Protein AF-A0A7V6DC55-F1 (afdb_monomer_lite)

pLDDT: mean 90.86, std 8.61, range [52.06, 98.5]

Radius of gyration: 14.57 Å; chains: 1; bounding box: 33×30×37 Å

Foldseek 3Di:
DAAEDEAEEQAKPVDPDCVRLVVVLVQLVCVLVVNHDDQAYEHEADDPPDPIGGPVVSVVVSCVVSVHDHYYDYAAPDDAPDPPRCPPVGDPVRND

Sequence (96 aa):
MPVPLIHATDLFRPHNDPDDHFDLAVAYALALQGRLELKGIVIDRPPPQFDSDPDLAAVAQLNHVTGLTVPAVVGSPQPMRHPDDTQASASPSDRA

Secondary structure (DSSP, 8-state):
-PEEEEEEE--EES-S-SHHHHHHHHHHHHHHTTSEEEEEEEEPPPPTT---EE-HHHHHHHHHHHT----EEE--SS--SSTT---TTS-GGG--

Structure (mmCIF, N/CA/C/O backbone):
data_AF-A0A7V6DC55-F1
#
_entry.id   AF-A0A7V6DC55-F1
#
loop_
_atom_site.group_PDB
_atom_site.id
_atom_site.type_symbol
_atom_site.label_atom_id
_atom_site.label_alt_id
_atom_site.label_comp_id
_atom_site.label_asym_id
_atom_site.label_entity_id
_atom_site.label_seq_id
_atom_site.pdbx_PDB_ins_code
_atom_site.Cartn_x
_atom_site.Cartn_y
_atom_site.Cartn_z
_atom_site.occupancy
_atom_site.B_iso_or_equiv
_atom_site.auth_seq_id
_atom_site.auth_comp_id
_atom_site.auth_asym_id
_atom_site.auth_atom_id
_atom_site.pdbx_PDB_model_num
ATOM 1 N N . MET A 1 1 ? -7.288 15.820 15.895 1.00 80.19 1 MET A N 1
ATOM 2 C CA . MET A 1 1 ? -7.614 15.450 14.503 1.00 80.19 1 MET A CA 1
ATOM 3 C C . MET A 1 1 ? -6.624 14.374 14.089 1.00 80.19 1 MET A C 1
ATOM 5 O O . MET A 1 1 ? -5.460 14.542 14.447 1.00 80.19 1 MET A O 1
ATOM 9 N N . PRO A 1 2 ? -7.062 13.270 13.462 1.00 91.50 2 PRO A N 1
ATOM 10 C CA . PRO A 1 2 ? -6.153 12.230 12.979 1.00 91.50 2 PRO A CA 1
ATOM 11 C C . PRO A 1 2 ? -5.165 12.804 11.959 1.00 91.50 2 PRO A C 1
ATOM 13 O O . PRO A 1 2 ? -5.497 13.740 11.230 1.00 91.50 2 PRO A O 1
ATOM 16 N N . VAL A 1 3 ? -3.944 12.272 11.940 1.00 96.06 3 VAL A N 1
ATOM 17 C CA . VAL A 1 3 ? -2.898 12.718 11.009 1.00 96.06 3 VAL A CA 1
ATOM 18 C C . VAL A 1 3 ? -3.108 12.020 9.659 1.00 96.06 3 VAL A C 1
ATOM 20 O O . VAL A 1 3 ? -3.195 10.789 9.648 1.00 96.06 3 VAL A O 1
ATOM 23 N N . PRO A 1 4 ? -3.203 12.753 8.533 1.00 97.81 4 PRO A N 1
ATOM 24 C CA . PRO A 1 4 ? -3.302 12.135 7.217 1.00 97.81 4 PRO A CA 1
ATOM 25 C C . PRO A 1 4 ? -1.980 11.459 6.843 1.00 97.81 4 PRO A C 1
ATOM 27 O O . PRO A 1 4 ? -0.913 12.049 7.007 1.00 97.81 4 PRO A O 1
ATOM 30 N N . LEU A 1 5 ? -2.059 10.236 6.321 1.00 97.69 5 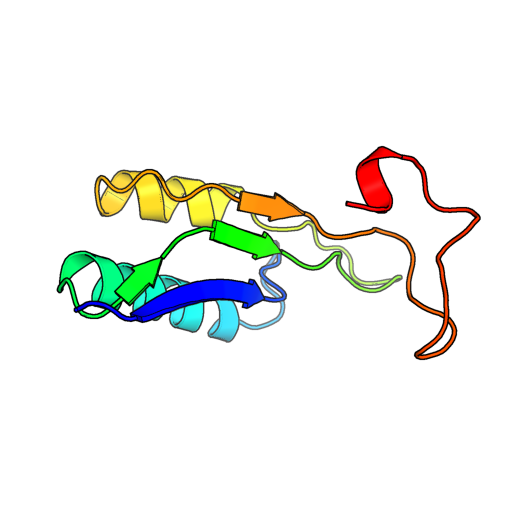LEU A N 1
ATOM 31 C CA . LEU A 1 5 ? -0.898 9.450 5.905 1.00 97.69 5 LEU A CA 1
ATOM 32 C C . LEU A 1 5 ? -1.111 8.867 4.506 1.00 97.69 5 LEU A C 1
ATOM 34 O O . LEU A 1 5 ? -2.134 8.236 4.245 1.00 97.69 5 LEU A O 1
ATOM 38 N N . ILE A 1 6 ? -0.115 9.036 3.640 1.00 98.06 6 ILE A N 1
ATOM 39 C CA . ILE A 1 6 ? 0.116 8.162 2.487 1.00 98.06 6 ILE A CA 1
ATOM 40 C C . ILE A 1 6 ? 1.302 7.280 2.866 1.00 98.06 6 ILE A C 1
ATOM 42 O O . ILE A 1 6 ? 2.352 7.802 3.238 1.00 98.06 6 ILE A O 1
ATOM 46 N N . HIS A 1 7 ? 1.118 5.966 2.829 1.00 97.75 7 HIS A N 1
ATOM 47 C CA . HIS A 1 7 ? 2.155 5.012 3.204 1.00 97.75 7 HIS A CA 1
ATOM 48 C C . HIS A 1 7 ? 2.837 4.478 1.942 1.00 97.75 7 HIS A C 1
ATOM 50 O O . HIS A 1 7 ? 2.196 3.805 1.139 1.00 97.75 7 HIS A O 1
ATOM 56 N N . ALA A 1 8 ? 4.105 4.831 1.749 1.00 96.62 8 ALA A N 1
ATOM 57 C CA . ALA A 1 8 ? 4.949 4.258 0.706 1.00 96.62 8 ALA A CA 1
ATOM 58 C C . ALA A 1 8 ? 5.749 3.087 1.297 1.00 96.62 8 ALA A C 1
ATOM 60 O O . ALA A 1 8 ? 6.245 3.226 2.416 1.00 96.62 8 ALA A O 1
ATOM 61 N N . THR A 1 9 ? 5.814 1.958 0.592 1.00 95.12 9 THR A N 1
ATOM 62 C CA . THR A 1 9 ? 6.401 0.695 1.083 1.00 95.12 9 THR A CA 1
ATOM 63 C C . THR A 1 9 ? 6.807 -0.213 -0.082 1.00 95.12 9 THR A C 1
ATOM 65 O O . THR A 1 9 ? 6.175 -0.199 -1.143 1.00 95.12 9 THR A O 1
ATOM 68 N N . ASP A 1 10 ? 7.824 -1.042 0.115 1.00 92.50 10 ASP A N 1
ATOM 69 C CA . ASP A 1 10 ? 8.310 -2.092 -0.782 1.00 92.50 10 ASP A CA 1
ATOM 70 C C . ASP A 1 10 ? 7.634 -3.452 -0.525 1.00 92.50 10 ASP A C 1
ATOM 72 O O . ASP A 1 10 ? 8.230 -4.524 -0.474 1.00 92.50 10 ASP A O 1
ATOM 76 N N . LEU A 1 11 ? 6.303 -3.414 -0.457 1.00 94.06 11 LEU A N 1
ATOM 77 C CA . LEU A 1 11 ? 5.459 -4.575 -0.199 1.00 94.06 11 LEU A CA 1
ATOM 78 C C . LEU A 1 11 ? 5.463 -5.589 -1.364 1.00 94.06 11 LEU A C 1
ATOM 80 O O . LEU A 1 11 ? 4.726 -5.427 -2.343 1.00 94.06 11 LEU A O 1
ATOM 84 N N . PHE A 1 12 ? 6.236 -6.675 -1.249 1.00 93.00 12 PHE A N 1
ATOM 85 C CA . PHE A 1 12 ? 6.452 -7.643 -2.340 1.00 93.00 12 PHE A CA 1
ATOM 86 C C . PHE A 1 12 ? 5.897 -9.059 -2.101 1.00 93.00 12 PHE A C 1
ATOM 88 O O . PHE A 1 12 ? 5.692 -9.510 -0.968 1.00 93.00 12 PHE A O 1
ATOM 95 N N . ARG A 1 13 ? 5.678 -9.793 -3.204 1.00 90.25 13 ARG A N 1
ATOM 96 C CA . ARG A 1 13 ? 5.291 -11.211 -3.248 1.00 90.25 13 ARG A CA 1
ATOM 97 C C . ARG A 1 13 ? 6.083 -11.992 -4.318 1.00 90.25 13 ARG A C 1
ATOM 99 O O . ARG A 1 13 ? 6.022 -11.598 -5.474 1.00 90.25 13 ARG A O 1
ATOM 106 N N . PRO A 1 14 ? 6.715 -13.140 -3.999 1.00 89.62 14 PRO A N 1
ATOM 107 C CA . PRO A 1 14 ? 6.909 -13.666 -2.650 1.00 89.62 14 PRO A CA 1
ATOM 108 C C . PRO A 1 14 ? 7.651 -12.652 -1.773 1.00 89.62 14 PRO A C 1
ATOM 110 O O . PRO A 1 14 ? 8.391 -11.810 -2.282 1.00 89.62 14 PRO A O 1
ATOM 113 N N . HIS A 1 15 ? 7.374 -12.708 -0.469 1.00 84.75 15 HIS A N 1
ATOM 114 C CA . HIS A 1 15 ? 7.972 -11.800 0.507 1.00 84.75 15 HIS A CA 1
ATOM 115 C C . HIS A 1 15 ? 9.492 -11.971 0.489 1.00 84.75 15 HIS A C 1
ATOM 117 O O . HIS A 1 15 ? 9.977 -13.107 0.505 1.00 84.75 15 HIS A O 1
ATOM 123 N N . ASN A 1 16 ? 10.219 -10.858 0.435 1.00 78.12 16 ASN A N 1
ATOM 124 C CA . ASN A 1 16 ? 11.670 -10.858 0.577 1.00 78.12 16 ASN A CA 1
ATOM 125 C C . ASN A 1 16 ? 12.021 -10.937 2.071 1.00 78.12 16 ASN A C 1
ATOM 127 O O . ASN A 1 16 ? 12.552 -11.940 2.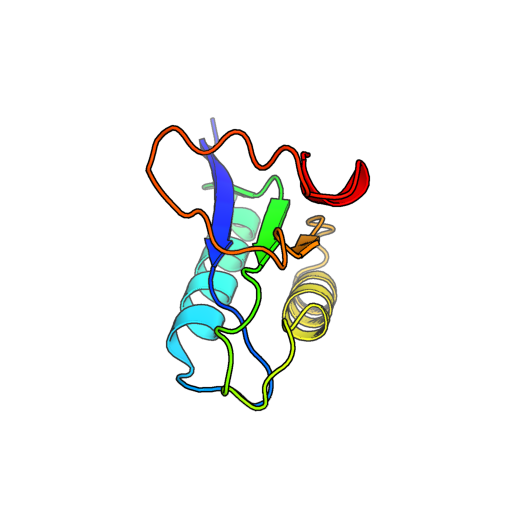550 1.00 78.12 16 ASN A O 1
ATOM 131 N N . ASP A 1 17 ? 11.584 -9.927 2.811 1.00 84.56 17 ASP A N 1
ATOM 132 C CA . ASP A 1 17 ? 11.401 -9.875 4.254 1.00 84.56 17 ASP A CA 1
ATOM 133 C C . ASP A 1 17 ? 9.920 -9.574 4.570 1.00 84.56 17 ASP A C 1
ATOM 135 O O . ASP A 1 17 ? 9.132 -9.220 3.690 1.00 84.56 17 ASP A O 1
ATOM 139 N N . PRO A 1 18 ? 9.475 -9.867 5.802 1.00 86.50 18 PRO A N 1
ATOM 140 C CA . PRO A 1 18 ? 8.081 -9.675 6.187 1.00 86.50 18 PRO A CA 1
ATOM 141 C C . PRO A 1 18 ? 7.800 -8.328 6.875 1.00 86.50 18 PRO A C 1
ATOM 143 O O . PRO A 1 18 ? 6.670 -8.124 7.318 1.00 86.50 18 PRO A O 1
ATOM 146 N N . ASP A 1 19 ? 8.794 -7.461 7.081 1.00 92.88 19 ASP A N 1
ATOM 147 C CA . ASP A 1 19 ? 8.671 -6.239 7.892 1.00 92.88 19 ASP A CA 1
ATOM 148 C C . ASP A 1 19 ? 7.693 -5.223 7.298 1.00 92.88 19 ASP A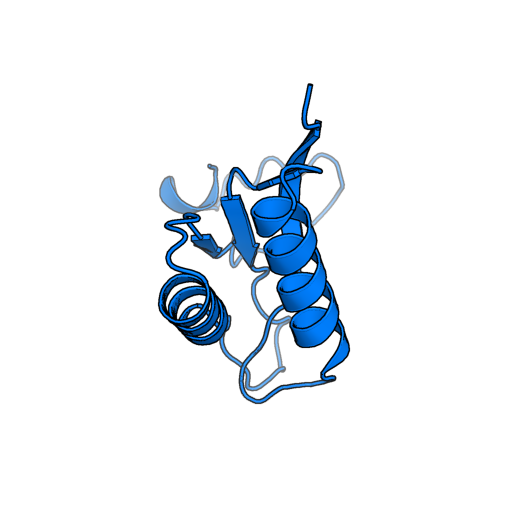 C 1
ATOM 150 O O . ASP A 1 19 ? 6.820 -4.755 8.032 1.00 92.88 19 ASP A O 1
ATOM 154 N N . ASP A 1 20 ? 7.703 -5.005 5.984 1.00 94.06 20 ASP A N 1
ATOM 155 C CA . ASP A 1 20 ? 6.714 -4.151 5.309 1.00 94.06 20 ASP A CA 1
ATOM 156 C C . ASP A 1 20 ? 5.264 -4.613 5.520 1.00 94.06 20 ASP A C 1
ATOM 158 O O . ASP A 1 20 ? 4.345 -3.804 5.681 1.00 94.06 20 ASP A O 1
ATOM 162 N N . HIS A 1 21 ? 5.021 -5.928 5.583 1.00 94.31 21 HIS A N 1
ATOM 163 C CA . HIS A 1 21 ? 3.684 -6.460 5.875 1.00 94.31 21 HIS A CA 1
ATOM 164 C C . HIS A 1 21 ? 3.255 -6.153 7.311 1.00 94.31 21 HIS A C 1
ATOM 166 O O . HIS A 1 21 ? 2.064 -5.929 7.563 1.00 94.31 21 HIS A O 1
ATOM 172 N N . PHE A 1 22 ? 4.199 -6.125 8.254 1.00 95.69 22 PHE A N 1
ATOM 173 C CA . PHE A 1 22 ? 3.926 -5.712 9.629 1.00 95.69 22 PHE A CA 1
ATOM 174 C C . PHE A 1 22 ? 3.695 -4.203 9.729 1.00 95.69 22 PHE A C 1
ATOM 176 O O . PHE A 1 22 ? 2.728 -3.793 10.379 1.00 95.69 22 PHE A O 1
ATOM 183 N N . ASP A 1 23 ? 4.500 -3.387 9.052 1.00 96.69 23 ASP A N 1
ATOM 184 C CA . ASP A 1 23 ? 4.341 -1.930 9.020 1.00 96.69 23 ASP A CA 1
ATOM 185 C C . ASP A 1 23 ? 2.995 -1.528 8.408 1.00 96.69 23 ASP A C 1
ATOM 187 O O . ASP A 1 23 ? 2.248 -0.725 8.987 1.00 96.69 23 ASP A O 1
ATOM 191 N N . LEU A 1 24 ? 2.600 -2.188 7.317 1.00 97.44 24 LEU A N 1
ATOM 192 C CA . LEU A 1 24 ? 1.286 -2.025 6.710 1.00 97.44 24 LEU A CA 1
ATOM 193 C C . LEU A 1 24 ? 0.162 -2.384 7.695 1.00 97.44 24 LEU A C 1
ATOM 195 O O . LEU A 1 24 ? -0.795 -1.621 7.855 1.00 97.44 24 LEU A O 1
ATOM 199 N N . ALA A 1 25 ? 0.266 -3.516 8.395 1.00 97.69 25 ALA A N 1
ATOM 200 C CA . ALA A 1 25 ? -0.730 -3.919 9.389 1.00 97.69 25 ALA A CA 1
ATOM 201 C C . ALA A 1 25 ? -0.846 -2.901 10.540 1.00 97.69 25 ALA A C 1
ATOM 203 O O . ALA A 1 25 ? -1.955 -2.603 10.999 1.00 97.69 25 ALA A O 1
ATOM 204 N N . VAL A 1 26 ? 0.274 -2.316 10.977 1.00 97.94 26 VAL A N 1
ATOM 205 C CA . VAL A 1 26 ? 0.298 -1.254 11.993 1.00 97.94 26 VAL A CA 1
ATOM 206 C C . VAL A 1 26 ? -0.388 0.013 11.481 1.00 97.94 26 VAL A C 1
ATOM 208 O O . VAL A 1 26 ? -1.208 0.586 12.205 1.00 97.94 26 VAL A O 1
ATOM 211 N N . ALA A 1 27 ? -0.133 0.432 10.239 1.00 98.25 27 ALA A N 1
ATOM 212 C CA . ALA A 1 27 ? -0.802 1.586 9.638 1.00 98.25 27 ALA A CA 1
ATOM 213 C C . ALA A 1 27 ? -2.334 1.414 9.624 1.00 98.25 27 ALA A C 1
ATOM 215 O O . ALA A 1 27 ? -3.065 2.322 10.036 1.00 98.25 27 ALA A O 1
ATOM 216 N N . TYR A 1 28 ? -2.826 0.229 9.247 1.00 98.50 28 TYR A N 1
ATOM 217 C CA . TYR A 1 28 ? -4.252 -0.115 9.319 1.00 98.50 28 TYR A CA 1
ATOM 218 C C . TYR A 1 28 ? -4.793 -0.106 10.754 1.00 98.50 28 TYR A C 1
ATOM 220 O O . TYR A 1 28 ? -5.872 0.436 11.005 1.00 98.50 28 TYR A O 1
ATOM 228 N N . ALA A 1 29 ? -4.057 -0.665 11.717 1.00 98.25 29 ALA A N 1
ATOM 229 C CA . ALA A 1 29 ? -4.475 -0.688 13.118 1.00 98.25 29 ALA A CA 1
ATOM 230 C C . ALA A 1 29 ? -4.603 0.729 13.703 1.00 98.25 29 ALA A C 1
ATOM 232 O O . ALA A 1 29 ? -5.574 1.040 14.396 1.00 98.25 29 ALA A O 1
ATOM 233 N N . LEU A 1 30 ? -3.658 1.617 13.390 1.00 98.12 30 LEU A N 1
ATOM 234 C CA . LEU A 1 30 ? -3.708 3.019 13.804 1.00 98.12 30 LEU A CA 1
ATOM 235 C C . LEU A 1 30 ? -4.861 3.779 13.132 1.00 98.12 30 LEU A C 1
ATOM 237 O O . LEU A 1 30 ? -5.474 4.639 13.774 1.00 98.12 30 LEU A O 1
ATOM 241 N N . ALA A 1 31 ? -5.187 3.453 11.878 1.00 98.06 31 ALA A N 1
ATOM 242 C CA . ALA A 1 31 ? -6.353 3.999 11.187 1.00 98.06 31 ALA A CA 1
ATOM 243 C C . ALA A 1 31 ? -7.669 3.549 11.843 1.00 98.06 31 ALA A C 1
ATOM 245 O O . ALA A 1 31 ? -8.520 4.384 12.147 1.00 98.06 31 ALA A O 1
ATOM 246 N N . LEU A 1 32 ? -7.805 2.258 12.170 1.00 97.25 32 LEU A N 1
ATOM 247 C CA . LEU A 1 32 ? -8.959 1.723 12.908 1.00 97.25 32 LEU A CA 1
ATOM 248 C C . LEU A 1 32 ? -9.150 2.385 14.277 1.00 97.25 32 LEU A C 1
ATOM 250 O O . LEU A 1 32 ? -10.275 2.592 14.724 1.00 97.25 32 LEU A O 1
ATOM 254 N N . GLN A 1 33 ? -8.053 2.741 14.944 1.00 96.38 33 GLN A N 1
ATOM 255 C CA . GLN A 1 33 ? -8.080 3.454 16.221 1.00 96.38 33 GLN A CA 1
ATOM 256 C C . GLN A 1 33 ? -8.366 4.959 16.081 1.00 96.38 33 GLN A C 1
ATOM 258 O O . GLN A 1 33 ? -8.357 5.672 17.085 1.00 96.38 33 GLN A O 1
ATOM 263 N N . GLY A 1 34 ? -8.568 5.470 14.862 1.00 96.31 34 GLY A N 1
ATOM 264 C CA . GLY A 1 34 ? -8.778 6.895 14.598 1.00 96.31 34 GLY A CA 1
ATOM 265 C C . GLY A 1 34 ? -7.557 7.765 14.915 1.00 96.31 34 GLY A C 1
ATOM 266 O O . GLY A 1 34 ? -7.700 8.968 15.137 1.00 96.31 34 GLY A O 1
ATOM 267 N N . ARG A 1 35 ? -6.357 7.170 14.980 1.00 97.50 35 ARG A N 1
ATOM 268 C CA . ARG A 1 35 ? -5.092 7.889 15.214 1.00 97.50 35 ARG A CA 1
ATOM 269 C C . ARG A 1 35 ? -4.510 8.429 13.912 1.00 97.50 35 ARG A C 1
ATOM 271 O O . ARG A 1 35 ? -3.944 9.521 13.903 1.00 97.50 35 ARG A O 1
ATOM 278 N N . LEU A 1 36 ? -4.691 7.679 12.829 1.00 97.50 36 LEU A N 1
ATOM 279 C CA . LEU A 1 36 ? -4.311 8.066 11.477 1.00 97.50 36 LEU A CA 1
ATOM 280 C C . LEU A 1 36 ? -5.534 8.145 10.575 1.00 97.50 36 LEU A C 1
ATOM 282 O O . LEU A 1 36 ? -6.516 7.431 10.761 1.00 97.50 36 LEU A O 1
ATOM 286 N N . GLU A 1 37 ? -5.433 8.990 9.563 1.00 97.75 37 GLU A N 1
ATOM 287 C CA . GLU A 1 37 ? -6.296 8.936 8.398 1.00 97.75 37 GLU A CA 1
ATOM 288 C C . GLU A 1 37 ? -5.466 8.385 7.234 1.00 97.75 37 GLU A C 1
ATOM 290 O O . GLU A 1 37 ? -4.778 9.129 6.536 1.00 97.75 37 GLU A O 1
ATOM 295 N N . LEU A 1 38 ? -5.473 7.059 7.072 1.00 98.25 38 LEU A N 1
ATOM 296 C CA . LEU A 1 38 ? -4.710 6.381 6.025 1.00 98.25 38 LEU A CA 1
ATOM 297 C C . LEU A 1 38 ? -5.381 6.622 4.664 1.00 98.25 38 LEU A C 1
ATOM 299 O O . LEU A 1 38 ? -6.404 6.021 4.339 1.00 98.25 38 LEU A O 1
ATOM 303 N N . LYS A 1 39 ? -4.825 7.560 3.895 1.00 98.38 39 LYS A N 1
ATOM 304 C CA . LYS A 1 39 ? -5.393 8.073 2.640 1.00 98.38 39 LYS A CA 1
ATOM 305 C C . LYS A 1 39 ? -5.082 7.207 1.432 1.00 98.38 39 LYS A C 1
ATOM 307 O O . LYS A 1 39 ? -5.830 7.250 0.461 1.00 98.38 39 LYS A O 1
ATOM 312 N N . GLY A 1 40 ? -3.986 6.462 1.475 1.00 98.06 40 GLY A N 1
ATOM 313 C CA . GLY A 1 40 ? -3.570 5.611 0.376 1.00 98.06 40 GLY A CA 1
ATOM 314 C C . GLY A 1 40 ? -2.243 4.926 0.647 1.00 98.06 40 GLY A C 1
ATOM 315 O O . GLY A 1 40 ? -1.515 5.295 1.572 1.00 98.06 40 GLY A O 1
ATOM 316 N N . ILE A 1 41 ? -1.957 3.926 -0.176 1.00 98.38 41 ILE A N 1
ATOM 317 C CA . ILE A 1 41 ? -0.720 3.151 -0.152 1.00 98.38 41 ILE A CA 1
ATOM 318 C C . ILE A 1 41 ? -0.067 3.235 -1.532 1.00 98.38 41 ILE A C 1
ATOM 320 O O . ILE A 1 41 ? -0.739 3.081 -2.554 1.00 98.38 41 ILE A O 1
ATOM 324 N N . VAL A 1 42 ? 1.237 3.480 -1.561 1.00 96.69 42 VAL A N 1
ATOM 325 C CA . VAL A 1 42 ? 2.055 3.425 -2.774 1.00 96.69 42 VAL A CA 1
ATOM 326 C C . VAL A 1 42 ? 3.021 2.264 -2.600 1.00 96.69 42 VAL A C 1
ATOM 328 O O . VAL A 1 42 ? 3.812 2.267 -1.664 1.00 96.69 42 VAL A O 1
ATOM 331 N N . ILE A 1 43 ? 2.911 1.257 -3.460 1.00 95.50 43 ILE A N 1
ATOM 332 C CA . ILE A 1 43 ? 3.794 0.093 -3.433 1.00 95.50 43 ILE A CA 1
ATOM 333 C C . ILE A 1 43 ? 4.894 0.306 -4.462 1.00 95.50 43 ILE A C 1
ATOM 335 O O . ILE A 1 43 ? 4.589 0.504 -5.642 1.00 95.50 43 ILE A O 1
ATOM 339 N N . ASP A 1 44 ? 6.150 0.244 -4.045 1.00 91.19 44 ASP A N 1
ATOM 340 C CA . ASP A 1 44 ? 7.273 0.357 -4.967 1.00 91.19 44 ASP A CA 1
ATOM 341 C C . ASP A 1 44 ? 7.296 -0.805 -5.966 1.00 91.19 44 ASP A C 1
ATOM 343 O O . ASP A 1 44 ? 6.700 -1.868 -5.764 1.00 91.19 44 ASP A O 1
ATOM 347 N N . ARG A 1 45 ? 7.967 -0.607 -7.103 1.00 88.94 45 ARG A N 1
ATOM 348 C CA . ARG A 1 45 ? 8.243 -1.733 -7.991 1.00 88.94 45 ARG A CA 1
ATOM 349 C C . ARG A 1 45 ? 9.495 -2.466 -7.498 1.00 88.94 45 ARG A C 1
ATOM 351 O O . ARG A 1 45 ? 10.501 -1.799 -7.259 1.00 88.94 45 ARG A O 1
ATOM 358 N N . PRO A 1 46 ? 9.477 -3.811 -7.439 1.00 87.62 46 PRO A N 1
ATOM 359 C CA . PRO A 1 46 ? 10.665 -4.601 -7.165 1.00 87.62 46 PRO A CA 1
ATOM 360 C C . PRO A 1 46 ? 11.854 -4.183 -8.036 1.00 87.62 46 PRO A C 1
ATOM 362 O O . PRO A 1 46 ? 11.683 -3.930 -9.239 1.00 87.62 46 PRO A O 1
ATOM 365 N N . PRO A 1 47 ? 13.065 -4.115 -7.460 1.00 82.81 47 PRO A N 1
ATOM 366 C CA . PRO A 1 47 ? 14.256 -3.794 -8.221 1.00 82.81 47 PRO A CA 1
ATOM 367 C C . PRO A 1 47 ? 14.511 -4.854 -9.305 1.00 82.81 47 PRO A C 1
ATOM 369 O O . PRO A 1 47 ? 14.131 -6.020 -9.155 1.00 82.81 47 PRO A O 1
ATOM 372 N N . PRO A 1 48 ? 15.185 -4.488 -10.412 1.00 78.00 48 PRO A N 1
ATOM 373 C CA . PRO A 1 48 ? 15.546 -5.450 -11.444 1.00 78.00 48 PRO A CA 1
ATOM 374 C C . PRO A 1 48 ? 16.287 -6.645 -10.833 1.00 78.00 48 PRO A C 1
ATOM 376 O O . PRO A 1 48 ? 17.193 -6.441 -10.032 1.00 78.00 48 PRO A O 1
ATOM 379 N N . GLN A 1 49 ? 15.952 -7.864 -11.272 1.00 79.81 49 GLN A N 1
ATOM 380 C CA . GLN A 1 49 ? 16.523 -9.147 -10.808 1.00 79.81 49 GLN A CA 1
ATOM 381 C C . GLN A 1 49 ? 15.927 -9.710 -9.508 1.00 79.81 49 GLN A C 1
ATOM 383 O O . GLN A 1 49 ? 16.300 -10.818 -9.126 1.00 79.81 49 GLN A O 1
ATOM 388 N N . PHE A 1 50 ? 14.975 -9.022 -8.873 1.00 80.44 50 PHE A N 1
ATOM 389 C CA . PHE A 1 50 ? 14.101 -9.643 -7.878 1.00 80.44 50 PHE A CA 1
ATOM 390 C C . PHE A 1 50 ? 12.901 -10.289 -8.575 1.00 80.44 50 PHE A C 1
ATOM 392 O O . PHE A 1 50 ? 12.162 -9.620 -9.296 1.00 80.44 50 PHE A O 1
ATOM 399 N N . ASP A 1 51 ? 12.726 -11.596 -8.374 1.00 82.50 51 ASP A N 1
ATOM 400 C CA . ASP A 1 51 ? 11.588 -12.368 -8.892 1.00 82.50 51 ASP A CA 1
ATOM 401 C C . ASP A 1 51 ? 10.381 -12.218 -7.956 1.00 82.50 51 ASP A C 1
ATOM 403 O O . ASP A 1 51 ? 9.945 -13.164 -7.298 1.00 82.50 51 ASP A O 1
ATOM 407 N N . SER A 1 52 ? 9.905 -10.978 -7.841 1.00 87.12 52 SER A N 1
ATOM 408 C CA . SER A 1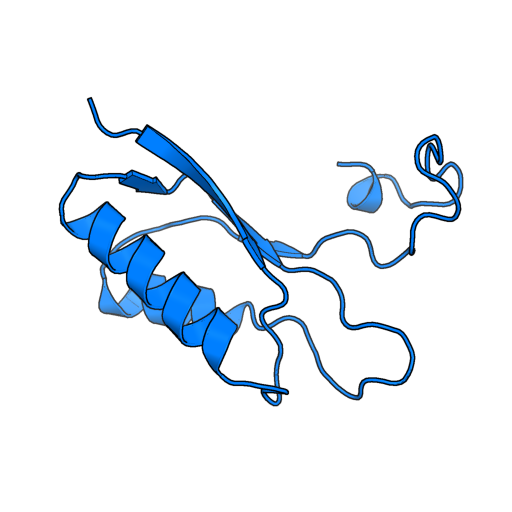 52 ? 8.767 -10.604 -7.009 1.00 87.12 52 SER A CA 1
ATOM 409 C C . SER A 1 52 ? 7.843 -9.645 -7.754 1.00 87.12 52 SER A C 1
ATOM 411 O O . SER A 1 52 ? 8.261 -8.918 -8.655 1.00 87.12 52 SER A O 1
ATOM 413 N N . ASP A 1 53 ? 6.588 -9.614 -7.324 1.00 91.12 53 ASP A N 1
ATOM 414 C CA . ASP A 1 53 ? 5.547 -8.691 -7.753 1.00 91.12 53 ASP A CA 1
ATOM 415 C C . ASP A 1 53 ? 5.130 -7.775 -6.585 1.00 91.12 53 ASP A C 1
ATOM 417 O O . ASP A 1 53 ? 5.133 -8.214 -5.432 1.00 91.12 53 ASP A O 1
ATOM 421 N N . PRO A 1 54 ? 4.711 -6.525 -6.847 1.00 93.56 54 PRO A N 1
ATOM 422 C CA . PRO A 1 54 ? 4.031 -5.687 -5.857 1.00 93.56 54 PRO A CA 1
ATOM 423 C C . PRO A 1 54 ? 2.786 -6.382 -5.276 1.00 93.56 54 PRO A C 1
ATOM 425 O O . PRO A 1 54 ? 1.906 -6.829 -6.019 1.00 93.56 54 PRO A O 1
ATOM 428 N N . ASP A 1 55 ? 2.656 -6.439 -3.951 1.00 94.50 55 ASP A N 1
ATOM 429 C CA . ASP A 1 55 ? 1.601 -7.207 -3.280 1.00 94.50 55 ASP A CA 1
ATOM 430 C C . ASP A 1 55 ? 0.326 -6.385 -3.015 1.00 94.50 55 ASP A C 1
ATOM 432 O O . ASP A 1 55 ? -0.087 -6.132 -1.882 1.00 94.50 55 ASP A O 1
ATOM 436 N N . LEU A 1 56 ? -0.380 -6.016 -4.086 1.00 95.12 56 LEU A N 1
ATOM 437 C CA . LEU A 1 56 ? -1.715 -5.403 -3.979 1.00 95.12 56 LEU A CA 1
ATOM 438 C C . LEU A 1 56 ? -2.727 -6.301 -3.240 1.00 95.12 56 LEU A C 1
ATOM 440 O O . LEU A 1 56 ? -3.711 -5.809 -2.681 1.00 95.12 56 LEU A O 1
ATOM 444 N N . ALA A 1 57 ? -2.508 -7.620 -3.231 1.00 95.50 57 ALA A N 1
ATOM 445 C CA . ALA A 1 57 ? -3.401 -8.558 -2.566 1.00 95.50 57 ALA A CA 1
ATOM 446 C C . ALA A 1 57 ? -3.321 -8.434 -1.038 1.00 95.50 57 ALA A C 1
ATOM 448 O O . ALA A 1 57 ? -4.358 -8.530 -0.385 1.00 95.50 57 ALA A O 1
ATOM 449 N N . ALA A 1 58 ? -2.144 -8.166 -0.468 1.00 95.69 58 ALA A N 1
ATOM 450 C CA . ALA A 1 58 ? -1.993 -7.894 0.962 1.00 95.69 58 ALA A CA 1
ATOM 451 C C . ALA A 1 58 ? -2.795 -6.652 1.397 1.00 95.69 58 ALA A C 1
ATOM 453 O O . ALA A 1 58 ? -3.497 -6.687 2.411 1.00 95.69 58 ALA A O 1
ATOM 454 N N . VAL A 1 59 ? -2.806 -5.589 0.582 1.00 97.69 59 VAL A N 1
ATOM 455 C CA . VAL A 1 59 ? -3.671 -4.420 0.821 1.00 97.69 59 VAL A CA 1
ATOM 456 C C . VAL A 1 59 ? -5.150 -4.811 0.773 1.00 97.69 59 VAL A C 1
ATOM 458 O O . VAL A 1 59 ? -5.917 -4.452 1.666 1.00 97.69 59 VAL A O 1
ATOM 461 N N . ALA A 1 60 ? -5.567 -5.571 -0.244 1.00 97.88 60 ALA A N 1
ATOM 462 C CA . ALA A 1 60 ? -6.951 -6.028 -0.366 1.00 97.88 60 ALA A CA 1
ATOM 463 C C . ALA A 1 60 ? -7.386 -6.899 0.828 1.00 97.88 60 ALA A C 1
ATOM 465 O O . ALA A 1 60 ? -8.510 -6.765 1.314 1.00 97.88 60 ALA A O 1
ATOM 466 N N . GLN A 1 61 ? -6.494 -7.754 1.334 1.00 97.38 61 GLN A N 1
ATOM 467 C CA . GLN A 1 61 ? -6.726 -8.573 2.523 1.00 97.38 61 GLN A CA 1
ATOM 468 C C . GLN A 1 61 ? -6.919 -7.714 3.773 1.00 97.38 61 GLN A C 1
ATOM 470 O O . GLN A 1 61 ? -7.867 -7.945 4.521 1.00 97.38 61 GLN A O 1
ATOM 475 N N . LEU A 1 62 ? -6.080 -6.699 3.989 1.00 98.25 62 LEU A N 1
ATOM 476 C CA . LEU A 1 62 ? -6.232 -5.806 5.139 1.00 98.25 62 LEU A CA 1
ATOM 477 C C . LEU A 1 62 ? -7.489 -4.945 5.038 1.00 98.25 62 LEU A C 1
ATOM 479 O O . LEU A 1 62 ? -8.218 -4.844 6.023 1.00 98.25 62 LEU A O 1
ATOM 483 N N . ASN A 1 63 ? -7.816 -4.411 3.859 1.00 98.44 63 ASN A N 1
ATOM 484 C CA . ASN A 1 63 ? -9.107 -3.759 3.617 1.00 98.44 63 ASN A CA 1
ATOM 485 C C . ASN A 1 63 ? -10.275 -4.689 3.986 1.00 98.44 63 ASN A C 1
ATOM 487 O O . ASN A 1 63 ? -11.178 -4.293 4.719 1.00 98.44 63 ASN A O 1
ATOM 491 N N . HIS A 1 64 ? -10.227 -5.954 3.561 1.00 98.38 64 HIS A N 1
ATOM 492 C CA . HIS A 1 64 ? -11.261 -6.936 3.882 1.00 98.38 64 HIS A CA 1
ATOM 493 C C . HIS A 1 64 ? -11.375 -7.224 5.389 1.00 98.38 64 HIS A C 1
ATOM 495 O O . HIS A 1 64 ? -12.477 -7.192 5.931 1.00 98.38 64 HIS A O 1
ATOM 501 N N . VAL A 1 65 ? -10.256 -7.480 6.074 1.00 97.88 65 VAL A N 1
ATOM 502 C CA . VAL A 1 65 ? -10.238 -7.828 7.508 1.00 97.88 65 VAL A CA 1
ATOM 503 C C . VAL A 1 65 ? -10.646 -6.647 8.390 1.00 97.88 65 VAL A C 1
ATOM 505 O O . VAL A 1 65 ? -11.295 -6.836 9.417 1.00 97.88 65 VAL A O 1
ATOM 508 N N . THR A 1 66 ? -10.274 -5.428 8.004 1.00 97.69 66 THR A N 1
ATOM 509 C CA . THR A 1 66 ? -10.529 -4.215 8.797 1.00 97.69 66 THR A CA 1
ATOM 510 C C . THR A 1 66 ? -11.834 -3.509 8.435 1.00 97.69 66 THR A C 1
ATOM 512 O O . THR A 1 66 ? -12.299 -2.662 9.193 1.00 97.69 66 THR A O 1
ATOM 515 N N . GLY A 1 67 ? -12.431 -3.833 7.285 1.00 97.75 67 GLY A N 1
ATOM 516 C CA . GLY A 1 67 ? -13.582 -3.113 6.740 1.00 97.75 67 GLY A CA 1
ATOM 517 C C . GLY A 1 67 ? -13.245 -1.716 6.206 1.00 97.75 67 GLY A C 1
ATOM 518 O O . GLY A 1 67 ? -14.160 -0.945 5.917 1.00 97.75 67 GLY A O 1
ATOM 519 N N . LEU A 1 68 ? -11.959 -1.370 6.086 1.00 97.44 68 LEU A N 1
ATOM 520 C CA . LEU A 1 68 ? -11.512 -0.131 5.452 1.00 97.44 68 LEU A CA 1
ATOM 521 C C . LEU A 1 68 ? -11.466 -0.278 3.923 1.00 97.44 68 LEU A C 1
ATOM 523 O O . LEU A 1 68 ? -11.471 -1.378 3.373 1.00 97.44 68 LEU A O 1
ATOM 527 N N . THR A 1 69 ? -11.418 0.858 3.229 1.00 97.19 69 THR A N 1
ATOM 528 C CA . THR A 1 69 ? -11.319 0.932 1.762 1.00 97.19 69 THR A CA 1
ATOM 529 C C . THR A 1 69 ? -10.183 1.865 1.352 1.00 97.19 69 THR A C 1
ATOM 531 O O . THR A 1 69 ? -10.396 2.875 0.679 1.00 97.19 69 THR A O 1
ATOM 534 N N . VAL A 1 70 ? -8.973 1.568 1.821 1.00 98.25 70 VAL A N 1
ATOM 535 C CA . VAL A 1 70 ? -7.773 2.351 1.515 1.00 98.25 70 VAL A CA 1
ATOM 536 C C . VAL A 1 70 ? -7.344 2.056 0.073 1.00 98.25 70 VAL A C 1
ATOM 538 O O . VAL A 1 70 ? -7.151 0.883 -0.265 1.00 98.25 70 VAL A O 1
ATOM 541 N N . PRO A 1 71 ? -7.201 3.074 -0.795 1.00 97.94 71 PRO A N 1
ATOM 542 C CA . PRO A 1 71 ? -6.731 2.869 -2.160 1.00 97.94 71 PRO A CA 1
ATOM 543 C C . PRO A 1 71 ? -5.238 2.522 -2.179 1.00 97.94 71 PRO A C 1
ATOM 545 O O . PRO A 1 71 ? -4.469 3.009 -1.350 1.00 97.94 71 PRO A O 1
ATOM 548 N N . ALA A 1 72 ? -4.821 1.723 -3.159 1.00 97.38 72 ALA A N 1
ATOM 549 C CA . ALA A 1 72 ? -3.414 1.431 -3.404 1.00 97.38 72 ALA A CA 1
ATOM 550 C C . ALA A 1 72 ? -3.059 1.554 -4.881 1.00 97.38 72 ALA A C 1
ATOM 552 O O . ALA A 1 72 ? -3.877 1.259 -5.756 1.00 97.38 72 ALA A O 1
ATOM 553 N N . VAL A 1 73 ? -1.823 1.971 -5.133 1.00 94.81 73 VAL A N 1
ATOM 554 C CA . VAL A 1 73 ? -1.225 2.066 -6.465 1.00 94.81 73 VAL A CA 1
ATOM 555 C C . VAL A 1 73 ? 0.176 1.472 -6.444 1.00 94.81 73 VAL A C 1
ATOM 557 O O . VAL A 1 73 ? 0.825 1.436 -5.401 1.00 94.81 73 VAL A O 1
ATOM 560 N N . VAL A 1 74 ? 0.638 1.013 -7.603 1.00 92.56 74 VAL A N 1
ATOM 561 C CA . VAL A 1 74 ? 2.030 0.600 -7.802 1.00 92.56 74 VAL A CA 1
ATOM 562 C C . VAL A 1 74 ? 2.792 1.779 -8.398 1.00 92.56 74 VAL A C 1
ATOM 564 O O . VAL A 1 74 ? 2.311 2.391 -9.351 1.00 92.56 74 VAL A O 1
ATOM 567 N N . GLY A 1 75 ? 3.955 2.088 -7.832 1.00 88.06 75 GLY A N 1
ATOM 568 C CA . GLY A 1 75 ? 4.848 3.146 -8.287 1.00 88.06 75 GLY A CA 1
ATOM 569 C C . GLY A 1 75 ? 5.487 2.867 -9.651 1.00 88.06 75 GLY A C 1
ATOM 570 O O . GLY A 1 75 ? 5.320 1.799 -10.254 1.00 88.06 75 GLY A O 1
ATOM 571 N N . SER A 1 76 ? 6.237 3.858 -10.143 1.00 85.88 76 SER A N 1
ATOM 572 C CA . SER A 1 76 ? 6.878 3.799 -11.461 1.00 85.88 76 SER A CA 1
ATOM 573 C C . SER A 1 76 ? 7.795 2.573 -11.586 1.00 85.88 76 SER A C 1
ATOM 575 O O . SER A 1 76 ? 8.598 2.303 -10.691 1.00 85.88 76 SER A O 1
ATOM 577 N N . PRO A 1 77 ? 7.742 1.837 -12.714 1.00 82.31 77 PRO A N 1
ATOM 578 C CA . PRO A 1 77 ? 8.705 0.784 -13.003 1.00 82.31 77 PRO A CA 1
ATOM 579 C C . PRO A 1 77 ? 10.097 1.309 -13.358 1.00 82.31 77 PRO A C 1
ATOM 581 O O . PRO A 1 77 ? 11.033 0.518 -13.487 1.00 82.31 77 PRO A O 1
ATOM 584 N N . GLN A 1 78 ? 10.219 2.609 -13.629 1.00 83.69 78 GLN A N 1
ATOM 585 C CA . GLN A 1 78 ? 11.449 3.211 -14.113 1.00 83.69 78 GLN A CA 1
ATOM 586 C C . GLN A 1 78 ? 12.231 3.778 -12.924 1.00 83.69 78 GLN A C 1
ATOM 588 O O . GLN A 1 78 ? 11.764 4.723 -12.289 1.00 83.69 78 GLN A O 1
ATOM 593 N N . PRO A 1 79 ? 13.425 3.241 -12.618 1.00 81.69 79 PRO A N 1
ATOM 594 C CA . PRO A 1 79 ? 14.257 3.811 -11.574 1.00 81.69 79 PRO A CA 1
ATOM 595 C C . PRO A 1 79 ? 14.690 5.225 -11.968 1.00 81.69 79 PRO A C 1
ATOM 597 O O . PRO A 1 79 ? 15.082 5.476 -13.113 1.00 81.69 79 PRO A O 1
ATOM 600 N N . MET A 1 80 ? 14.657 6.139 -11.000 1.00 85.62 80 MET A N 1
ATOM 601 C CA . MET A 1 80 ? 15.196 7.485 -11.175 1.00 85.62 80 MET A CA 1
ATOM 602 C C . MET A 1 80 ? 16.715 7.424 -11.353 1.00 85.62 80 MET A C 1
ATOM 604 O O . MET A 1 80 ? 17.413 6.724 -10.619 1.00 85.62 80 MET A O 1
ATOM 608 N N . ARG A 1 81 ? 17.251 8.179 -12.315 1.00 86.19 81 ARG A N 1
ATOM 609 C CA . ARG A 1 81 ? 18.699 8.232 -12.591 1.00 86.19 81 ARG A CA 1
ATOM 610 C C . ARG A 1 81 ? 19.446 9.225 -11.699 1.00 86.19 81 ARG A C 1
ATOM 612 O O . ARG A 1 81 ? 20.639 9.057 -11.466 1.00 86.19 81 ARG A O 1
ATOM 619 N N . HIS A 1 82 ? 18.761 10.276 -11.251 1.00 88.38 82 HIS A N 1
ATOM 620 C CA .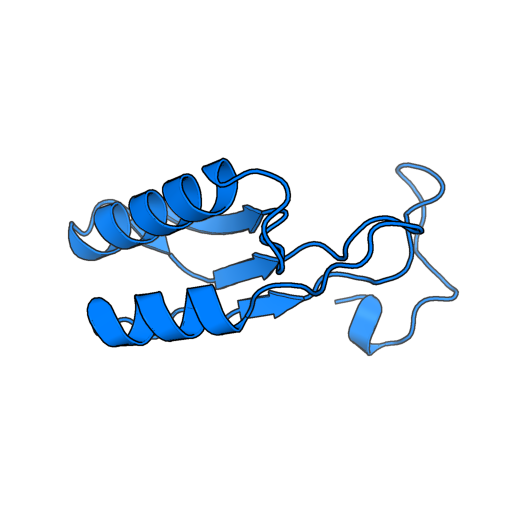 HIS A 1 82 ? 19.264 11.352 -10.390 1.00 88.38 82 HIS A CA 1
ATOM 621 C C . HIS A 1 82 ? 18.074 11.991 -9.643 1.00 88.38 82 HIS A C 1
ATOM 623 O O . HIS A 1 82 ? 16.957 11.907 -10.153 1.00 88.38 82 HIS A O 1
ATOM 629 N N . PRO A 1 83 ? 18.268 12.665 -8.493 1.00 87.88 83 PRO A N 1
ATOM 630 C CA . PRO A 1 83 ? 17.208 13.406 -7.796 1.00 87.88 83 PRO A CA 1
ATOM 631 C C . PRO A 1 83 ? 16.355 14.362 -8.650 1.00 87.88 83 PRO A C 1
ATOM 633 O O . PRO A 1 83 ? 15.188 14.567 -8.342 1.00 87.88 83 PRO A O 1
ATOM 636 N N . ASP A 1 84 ? 16.915 14.909 -9.732 1.00 89.94 84 ASP A N 1
ATOM 637 C CA . ASP A 1 84 ? 16.223 15.836 -10.646 1.00 89.94 84 ASP A CA 1
ATOM 638 C C . ASP A 1 84 ? 15.651 15.139 -11.896 1.00 89.94 84 ASP A C 1
ATOM 640 O O . ASP A 1 84 ? 15.295 15.791 -12.882 1.00 89.94 84 ASP A O 1
ATOM 644 N N . ASP A 1 85 ? 15.618 13.803 -11.913 1.00 88.06 85 ASP A N 1
ATOM 645 C CA . ASP A 1 85 ? 15.110 13.039 -13.047 1.00 88.06 85 ASP A CA 1
ATOM 646 C C . ASP A 1 85 ? 13.599 13.242 -13.204 1.00 88.06 85 ASP A C 1
ATOM 648 O O . ASP A 1 85 ? 12.785 12.738 -12.434 1.00 88.06 85 ASP A O 1
ATOM 652 N N . THR A 1 86 ? 13.227 13.973 -14.253 1.00 85.06 86 THR A N 1
ATOM 653 C CA . THR A 1 86 ? 11.828 14.232 -14.627 1.00 85.06 86 THR A CA 1
ATOM 654 C C . THR A 1 86 ? 11.136 13.026 -15.270 1.00 85.06 86 THR A C 1
ATOM 656 O O . THR A 1 86 ? 9.967 13.124 -15.643 1.00 85.06 86 THR A O 1
ATOM 659 N N . GLN A 1 87 ? 11.850 11.908 -15.453 1.00 83.00 87 GLN A N 1
ATOM 660 C CA . GLN A 1 87 ? 11.370 10.676 -16.077 1.00 83.00 87 GLN A CA 1
ATOM 661 C C . GLN A 1 87 ? 10.667 10.930 -17.424 1.00 83.00 87 GLN A C 1
ATOM 663 O O . GLN A 1 87 ? 9.580 10.429 -17.703 1.00 83.00 87 GLN A O 1
ATOM 668 N N . ALA A 1 88 ? 11.290 11.707 -18.318 1.00 82.69 88 ALA A N 1
ATOM 669 C CA . ALA A 1 88 ? 10.699 12.072 -19.613 1.00 82.69 88 ALA A CA 1
ATOM 670 C C . ALA A 1 88 ? 10.370 10.870 -20.530 1.00 82.69 88 ALA A C 1
ATOM 672 O O . ALA A 1 88 ? 9.581 11.015 -21.466 1.00 82.69 88 ALA A O 1
ATOM 673 N N . SER A 1 89 ? 10.952 9.694 -20.271 1.00 80.12 89 SER A N 1
ATOM 674 C CA . SER A 1 89 ? 10.649 8.420 -20.942 1.00 80.12 89 SER A CA 1
ATOM 675 C C . SER A 1 89 ? 9.541 7.598 -20.274 1.00 80.12 89 SER A C 1
ATOM 677 O O . SER A 1 89 ? 9.125 6.584 -20.835 1.00 80.12 89 SER A O 1
ATOM 679 N N . ALA A 1 90 ? 9.068 7.997 -19.092 1.00 78.69 90 ALA A N 1
ATOM 680 C CA . ALA A 1 90 ? 7.976 7.331 -18.397 1.00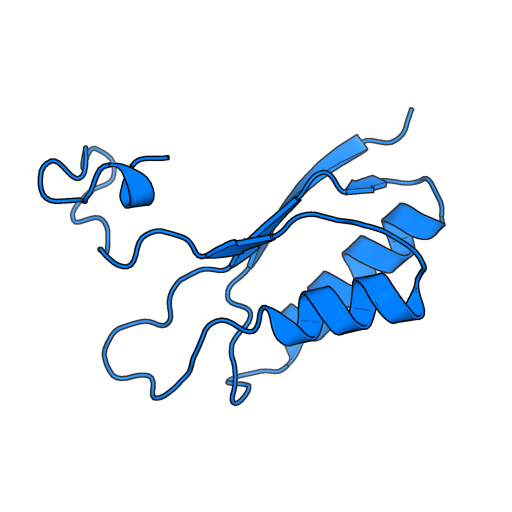 78.69 90 ALA A CA 1
ATOM 681 C C . ALA A 1 90 ? 6.652 7.581 -19.122 1.00 78.69 90 ALA A C 1
ATOM 683 O O . ALA A 1 90 ? 6.428 8.661 -19.694 1.00 78.69 90 ALA A O 1
ATOM 684 N N . SER A 1 91 ? 5.785 6.569 -19.123 1.00 79.88 91 SER A N 1
ATOM 685 C CA . SER A 1 91 ? 4.445 6.695 -19.689 1.00 79.88 91 SER A CA 1
ATOM 686 C C . SER A 1 91 ? 3.613 7.691 -18.865 1.00 79.88 91 SER A C 1
ATOM 688 O O . SER A 1 91 ? 3.944 7.944 -17.708 1.00 79.88 91 SER A O 1
ATOM 690 N N . PRO A 1 92 ? 2.522 8.269 -19.403 1.00 76.75 92 PRO A N 1
ATOM 691 C CA . PRO A 1 92 ? 1.668 9.164 -18.623 1.00 76.75 92 PRO A CA 1
ATOM 692 C C . PRO A 1 92 ? 1.150 8.546 -17.316 1.00 76.75 92 PRO A C 1
ATOM 694 O O . PRO A 1 92 ? 0.996 9.268 -16.340 1.00 76.75 92 PRO A O 1
ATOM 697 N N . SER A 1 93 ? 0.920 7.228 -17.281 1.00 72.50 93 SER A N 1
ATOM 698 C CA . SER A 1 93 ? 0.506 6.511 -16.068 1.00 72.50 93 SER A CA 1
ATOM 699 C C . SER A 1 93 ? 1.616 6.359 -15.027 1.00 72.50 93 SER A C 1
ATOM 701 O O . SER A 1 93 ? 1.304 6.163 -13.861 1.00 72.50 93 SER A O 1
ATOM 703 N N . ASP A 1 94 ? 2.883 6.479 -15.426 1.00 70.62 94 ASP A N 1
ATOM 704 C CA . ASP A 1 94 ? 4.051 6.333 -14.547 1.00 70.62 94 ASP A CA 1
ATOM 705 C C . ASP A 1 94 ? 4.595 7.688 -14.040 1.00 70.62 94 ASP A C 1
ATOM 707 O O . ASP A 1 94 ? 5.539 7.714 -13.257 1.00 70.62 94 ASP A O 1
ATOM 711 N N . ARG A 1 95 ? 4.038 8.821 -14.500 1.00 62.88 95 ARG A N 1
ATOM 712 C CA . ARG A 1 95 ? 4.436 10.191 -14.094 1.00 62.88 95 ARG A CA 1
ATOM 713 C C . ARG A 1 95 ? 3.558 10.794 -12.989 1.00 62.88 95 ARG A C 1
ATOM 715 O O . ARG A 1 95 ? 3.697 11.985 -12.714 1.00 62.88 95 ARG A O 1
ATOM 722 N N . ALA A 1 96 ? 2.599 10.020 -12.483 1.00 52.06 96 ALA A N 1
ATOM 723 C CA . ALA A 1 96 ? 1.577 10.481 -11.546 1.00 52.06 96 ALA A CA 1
ATOM 724 C C . ALA A 1 96 ? 2.159 10.844 -10.174 1.00 52.06 96 ALA A C 1
ATOM 726 O O . ALA A 1 96 ? 3.036 10.094 -9.691 1.00 52.06 96 ALA A O 1
#